Protein AF-A0AAE1UAR5-F1 (afdb_monomer_lite)

Foldseek 3Di:
DWDADPPDQWTWDWDDDPDPDDDDTDIDTHHPQWAQKKWWKWQQPDPLIKTWFQLPDDPVDDDFIFIARDDPADDLGGIWTQTPQGFIDNRPDTDDDVPPDAGFDDDPQWTATPPVRWTFFCPPPDHPGGIDTGHDDPDSRRHIDTHHMDGD

Structure (mmCIF, N/CA/C/O backbone):
data_AF-A0AAE1UAR5-F1
#
_entry.id   AF-A0AAE1UAR5-F1
#
loop_
_atom_site.group_PDB
_atom_site.id
_atom_site.type_symbol
_atom_site.label_atom_id
_atom_site.label_alt_id
_atom_site.label_comp_id
_atom_site.label_asym_id
_atom_site.label_entity_id
_atom_site.label_seq_id
_atom_site.pdbx_PDB_ins_code
_atom_site.Cartn_x
_atom_site.Cartn_y
_atom_site.Cartn_z
_atom_site.occupancy
_atom_site.B_iso_or_equiv
_atom_site.auth_seq_id
_atom_site.auth_comp_id
_atom_site.auth_asym_id
_atom_site.auth_atom_id
_atom_site.pdbx_PDB_model_num
ATOM 1 N N . MET A 1 1 ? -13.149 -9.518 16.750 1.00 41.84 1 MET A N 1
ATOM 2 C CA . MET A 1 1 ? -14.395 -9.115 17.444 1.00 41.84 1 MET A CA 1
ATOM 3 C C . MET A 1 1 ? -14.114 -7.756 18.062 1.00 41.84 1 MET A C 1
ATOM 5 O O . MET A 1 1 ? -13.125 -7.666 18.766 1.00 41.84 1 MET A O 1
ATOM 9 N N . GLN A 1 2 ? -14.872 -6.708 17.726 1.00 64.31 2 GLN A N 1
ATOM 10 C CA . GLN A 1 2 ? -14.632 -5.344 18.230 1.00 64.31 2 GLN A CA 1
ATOM 11 C C . GLN A 1 2 ? -15.706 -4.970 19.257 1.00 64.31 2 GLN A C 1
ATOM 13 O O . GLN A 1 2 ? -16.880 -5.293 19.061 1.00 64.31 2 GLN A O 1
ATOM 18 N N . VAL A 1 3 ? -15.311 -4.294 20.338 1.00 74.38 3 VAL A N 1
ATOM 19 C CA . VAL A 1 3 ? -16.229 -3.791 21.370 1.00 74.38 3 VAL A CA 1
ATOM 20 C C . VAL A 1 3 ? -16.613 -2.360 21.003 1.00 74.38 3 VAL A C 1
ATOM 22 O O . VAL A 1 3 ? -15.816 -1.439 21.154 1.00 74.38 3 VAL A O 1
ATOM 25 N N . ARG A 1 4 ? -17.823 -2.174 20.467 1.00 79.12 4 ARG A N 1
ATOM 26 C CA . ARG A 1 4 ? -18.318 -0.865 20.014 1.00 79.12 4 ARG A CA 1
ATOM 27 C C . ARG A 1 4 ? -18.945 -0.092 21.169 1.00 79.12 4 ARG A C 1
ATOM 29 O O . ARG A 1 4 ? -19.719 -0.652 21.945 1.00 79.12 4 ARG A O 1
ATOM 36 N N . SER A 1 5 ? -18.647 1.200 21.252 1.00 79.62 5 SER A N 1
ATOM 37 C CA . SER A 1 5 ? -19.363 2.117 22.135 1.00 79.62 5 SER A CA 1
ATOM 38 C C . SER A 1 5 ? -20.836 2.192 21.727 1.00 79.62 5 SER A C 1
ATOM 40 O O . SER A 1 5 ? -21.171 2.273 20.549 1.00 79.62 5 SER A O 1
ATOM 42 N N . VAL A 1 6 ? -21.741 2.178 22.705 1.00 79.00 6 VAL A N 1
ATOM 43 C CA . VAL A 1 6 ? -23.193 2.219 22.450 1.00 79.00 6 VAL A CA 1
ATOM 44 C C . VAL A 1 6 ? -23.651 3.613 21.994 1.00 79.00 6 VAL A C 1
ATOM 46 O O . VAL A 1 6 ? -24.699 3.751 21.372 1.00 79.00 6 VAL A O 1
ATOM 49 N N . TRP A 1 7 ? -22.853 4.648 22.272 1.00 77.88 7 TRP A N 1
ATOM 50 C CA . TRP A 1 7 ? -23.252 6.053 22.134 1.00 77.88 7 TRP A CA 1
ATOM 51 C C . TRP A 1 7 ? -22.534 6.799 21.002 1.00 77.88 7 TRP A C 1
ATOM 53 O O . TRP A 1 7 ? -22.935 7.903 20.645 1.00 77.88 7 TRP A O 1
ATOM 63 N N . GLN A 1 8 ? -21.466 6.222 20.451 1.00 76.06 8 GLN A N 1
ATOM 64 C CA . GLN A 1 8 ? -20.605 6.825 19.430 1.00 76.06 8 GLN A CA 1
ATOM 65 C C . GLN A 1 8 ? -20.161 5.732 18.445 1.00 76.06 8 GLN A C 1
ATOM 67 O O . GLN A 1 8 ? -20.020 4.577 18.843 1.00 76.06 8 GLN A O 1
ATOM 72 N N . ASP A 1 9 ? -19.916 6.071 17.174 1.00 75.50 9 ASP A N 1
ATOM 73 C CA . ASP A 1 9 ? -19.403 5.123 16.165 1.00 75.50 9 ASP A CA 1
ATOM 74 C C . ASP A 1 9 ? -17.893 4.861 16.326 1.00 75.50 9 ASP A C 1
ATOM 76 O O . ASP A 1 9 ? -17.087 5.050 15.415 1.00 75.50 9 ASP A O 1
ATOM 80 N N . VAL A 1 10 ? -17.510 4.474 17.541 1.00 76.69 10 VAL A N 1
ATOM 81 C CA . VAL A 1 10 ? -16.131 4.214 17.955 1.00 76.69 10 VAL A CA 1
ATOM 82 C C . VAL A 1 10 ? -16.033 2.851 18.628 1.00 76.69 10 VAL A C 1
ATOM 84 O O . VAL A 1 10 ? -16.975 2.374 19.268 1.00 76.69 10 VAL A O 1
ATOM 87 N N . CYS A 1 11 ? -14.890 2.209 18.456 1.00 77.69 11 CYS A N 1
ATOM 88 C CA . CYS A 1 11 ? -14.569 0.874 18.916 1.00 77.69 11 CYS A CA 1
ATOM 89 C C . CYS A 1 11 ? -13.413 0.962 19.915 1.00 77.69 11 CYS A C 1
ATOM 91 O O . CYS A 1 11 ? -12.497 1.757 19.733 1.00 77.69 11 CYS A O 1
ATOM 93 N N . LEU A 1 12 ? -13.478 0.175 20.987 1.00 76.00 12 LEU A N 1
ATOM 94 C CA . LEU A 1 12 ? -12.364 0.012 21.914 1.00 76.00 12 LEU A CA 1
ATOM 95 C C . LEU A 1 12 ? -11.256 -0.773 21.207 1.00 76.00 12 LEU A C 1
ATOM 97 O O . LEU A 1 12 ? -11.509 -1.893 20.756 1.00 76.00 12 LEU A O 1
ATOM 101 N N . ASP A 1 13 ? -10.074 -0.177 21.119 1.00 69.12 13 ASP A N 1
ATOM 102 C CA . ASP A 1 13 ? -8.901 -0.726 20.442 1.00 69.12 13 ASP A CA 1
ATOM 103 C C . ASP A 1 13 ? -7.619 -0.432 21.240 1.00 69.12 13 ASP A C 1
ATOM 105 O O . ASP A 1 13 ? -7.625 0.391 22.164 1.00 69.12 13 ASP A O 1
ATOM 109 N N . THR A 1 14 ? -6.527 -1.123 20.923 1.00 63.38 14 THR A N 1
ATOM 110 C CA . THR A 1 14 ? -5.212 -0.880 21.537 1.00 63.38 14 THR A CA 1
ATOM 111 C C . THR A 1 14 ? -4.444 0.204 20.787 1.00 63.38 14 THR A C 1
ATOM 113 O O . THR A 1 14 ? -4.428 0.226 19.562 1.00 63.38 14 THR A O 1
ATOM 116 N N . LEU A 1 15 ? -3.782 1.101 21.522 1.00 58.03 15 LEU A N 1
ATOM 117 C CA . LEU A 1 15 ? -2.869 2.091 20.947 1.00 58.03 15 LEU A CA 1
ATOM 118 C C . LEU A 1 15 ? -1.528 1.401 20.655 1.00 58.03 15 LEU A C 1
ATOM 120 O O . LEU A 1 15 ? -0.861 0.957 21.594 1.00 58.03 15 LEU A O 1
ATOM 124 N N . GLU A 1 16 ? -1.140 1.286 19.381 1.00 55.69 16 GLU A N 1
ATOM 125 C CA . GLU A 1 16 ? 0.177 0.750 19.019 1.00 55.69 16 GLU A CA 1
ATOM 126 C C . GLU A 1 16 ? 1.282 1.628 19.623 1.00 55.69 16 GLU A C 1
ATOM 128 O O . GLU A 1 16 ? 1.318 2.847 19.438 1.00 55.69 16 GLU A O 1
ATOM 133 N N . ARG A 1 17 ? 2.202 1.007 20.368 1.00 50.78 17 ARG A N 1
ATOM 134 C CA . ARG A 1 17 ? 3.497 1.602 20.704 1.00 50.78 17 ARG A CA 1
ATOM 135 C C . ARG A 1 17 ? 4.585 0.771 20.051 1.00 50.78 17 ARG A C 1
ATOM 137 O O . ARG A 1 17 ? 4.634 -0.439 20.242 1.00 50.78 17 ARG A O 1
ATOM 144 N N . GLU A 1 18 ? 5.484 1.455 19.354 1.00 49.41 18 GLU A N 1
ATOM 145 C CA . GLU A 1 18 ? 6.677 0.871 18.730 1.00 49.41 18 GLU A CA 1
ATOM 146 C C . GLU A 1 18 ? 7.678 0.284 19.752 1.00 49.41 18 GLU A C 1
ATOM 148 O O . GLU A 1 18 ? 8.584 -0.448 19.367 1.00 49.41 18 GLU A O 1
ATOM 153 N N . ASP A 1 19 ? 7.484 0.526 21.053 1.00 43.97 19 ASP A N 1
ATOM 154 C CA . ASP A 1 19 ? 8.367 0.070 22.130 1.00 43.97 19 ASP A CA 1
ATOM 155 C C . ASP A 1 19 ? 7.715 -1.048 22.962 1.00 43.97 19 ASP A C 1
ATOM 157 O O . ASP A 1 19 ? 7.199 -0.815 24.061 1.00 43.97 19 ASP A O 1
ATOM 161 N N . VAL A 1 20 ? 7.731 -2.286 22.461 1.00 47.34 20 VAL A N 1
ATOM 162 C CA . VAL A 1 20 ? 7.301 -3.454 23.251 1.00 47.34 20 VAL A CA 1
ATOM 163 C C . VAL A 1 20 ? 8.510 -4.101 23.917 1.00 47.34 20 VAL A C 1
ATOM 165 O O . VAL A 1 20 ? 8.950 -5.186 23.547 1.00 47.34 20 VAL A O 1
ATOM 168 N N . ASP A 1 21 ? 9.008 -3.426 24.951 1.00 46.34 21 ASP A N 1
ATOM 169 C CA . ASP A 1 21 ? 9.637 -4.102 26.082 1.00 46.34 21 ASP A CA 1
ATOM 170 C C . ASP A 1 21 ? 8.733 -3.876 27.308 1.00 46.34 21 ASP A C 1
ATOM 172 O O . ASP A 1 21 ? 8.745 -2.829 27.953 1.00 46.34 21 ASP A O 1
ATOM 176 N N . ASN A 1 22 ? 7.867 -4.858 27.576 1.00 48.00 22 ASN A N 1
ATOM 177 C CA . ASN A 1 22 ? 7.209 -5.073 28.869 1.00 48.00 22 ASN A CA 1
ATOM 178 C C . ASN A 1 22 ? 6.365 -3.910 29.458 1.00 48.00 22 ASN A C 1
ATOM 180 O O . ASN A 1 22 ? 6.426 -3.664 30.665 1.00 48.00 22 ASN A O 1
ATOM 184 N N . SER A 1 23 ? 5.556 -3.211 28.649 1.00 54.94 23 SER A N 1
ATOM 185 C CA . SER A 1 23 ? 4.595 -2.208 29.153 1.00 54.94 23 SER A CA 1
ATOM 186 C C . SER A 1 23 ? 3.132 -2.574 28.878 1.00 54.94 23 SER A C 1
ATOM 188 O O . SER A 1 23 ? 2.826 -3.309 27.939 1.00 54.94 23 SER A O 1
ATOM 190 N N . ASP A 1 24 ? 2.233 -2.093 29.744 1.00 55.84 24 ASP A N 1
ATOM 191 C CA . ASP A 1 24 ? 0.792 -2.347 29.668 1.00 55.84 24 ASP A CA 1
ATOM 192 C C . ASP A 1 24 ? 0.184 -1.797 28.367 1.00 55.84 24 ASP A C 1
ATOM 194 O O . ASP A 1 24 ? 0.449 -0.659 27.967 1.00 55.84 24 ASP A O 1
ATOM 198 N N . TYR A 1 25 ? -0.694 -2.581 27.735 1.00 56.81 25 TYR A N 1
ATOM 199 C CA . TYR A 1 25 ? -1.467 -2.138 26.574 1.00 56.81 25 TYR A CA 1
ATOM 200 C C . TYR A 1 25 ? -2.458 -1.045 26.986 1.00 56.81 25 TYR A C 1
ATOM 202 O O . TYR A 1 25 ? -3.332 -1.262 27.829 1.00 56.81 25 TYR A O 1
ATOM 210 N N . ILE A 1 26 ? -2.355 0.128 26.362 1.00 60.62 26 ILE A N 1
ATOM 211 C CA . ILE A 1 26 ? -3.326 1.205 26.558 1.00 60.62 26 ILE A CA 1
ATOM 212 C C . ILE A 1 26 ? -4.518 0.948 25.638 1.00 60.62 26 ILE A C 1
ATOM 214 O O . ILE A 1 26 ? -4.380 0.942 24.416 1.00 60.62 26 ILE A O 1
ATOM 218 N N . LEU A 1 27 ? -5.694 0.767 26.237 1.00 66.94 27 LEU A N 1
ATOM 219 C CA . LEU A 1 27 ? -6.966 0.705 25.524 1.00 66.94 27 LEU A CA 1
ATOM 220 C C . LEU A 1 27 ? -7.529 2.118 25.343 1.00 66.94 27 LEU A C 1
ATOM 222 O O . LEU A 1 27 ? -7.637 2.875 26.310 1.00 66.94 27 LEU A O 1
ATOM 226 N N . ALA A 1 28 ? -7.933 2.459 24.124 1.00 68.25 28 ALA A N 1
ATOM 227 C CA . ALA A 1 28 ? -8.584 3.723 23.799 1.00 68.25 28 ALA A CA 1
ATOM 228 C C . ALA A 1 28 ? -9.726 3.518 22.789 1.00 68.25 28 ALA A C 1
ATOM 230 O O . ALA A 1 28 ? -9.924 2.430 22.254 1.00 68.25 28 ALA A O 1
ATOM 231 N N . LEU A 1 29 ? -10.548 4.550 22.586 1.00 69.56 29 LEU A N 1
ATOM 232 C CA . LEU A 1 29 ? -11.658 4.510 21.633 1.00 69.56 29 LEU A CA 1
ATOM 233 C C . LEU A 1 29 ? -11.207 5.083 20.289 1.00 69.56 29 LEU A C 1
ATOM 235 O O . LEU A 1 29 ? -10.816 6.246 20.217 1.00 69.56 29 LEU A O 1
ATOM 239 N N . TYR A 1 30 ? -11.333 4.283 19.236 1.00 70.31 30 TYR A N 1
ATOM 240 C CA . TYR A 1 30 ? -10.948 4.622 17.869 1.00 70.31 30 TYR A CA 1
ATOM 241 C C . TYR A 1 30 ? -12.101 4.464 16.891 1.00 70.31 30 TYR A C 1
ATOM 243 O O . TYR A 1 30 ? -13.141 3.891 17.200 1.00 70.31 30 TYR A O 1
ATOM 251 N N . SER A 1 31 ? -11.926 4.971 15.676 1.00 68.50 31 SER A N 1
ATOM 252 C CA . SER A 1 31 ? -12.880 4.763 14.592 1.00 68.50 31 SER A CA 1
ATOM 253 C C . SER A 1 31 ? -13.106 3.267 14.340 1.00 68.50 31 SER A C 1
ATOM 255 O O . SER A 1 31 ? -12.168 2.532 14.042 1.00 68.50 31 SER A O 1
ATOM 257 N N . CYS A 1 32 ? -14.361 2.802 14.365 1.00 67.25 32 CYS A N 1
ATOM 258 C CA . CYS A 1 32 ? -14.699 1.401 14.053 1.00 67.25 32 CYS A CA 1
ATOM 259 C C . CYS A 1 32 ? -14.354 0.968 12.613 1.00 67.25 32 CYS A C 1
ATOM 261 O O . CYS A 1 32 ? -14.519 -0.210 12.252 1.00 67.25 32 CYS A O 1
ATOM 263 N N . TYR A 1 33 ? -13.932 1.923 11.781 1.00 66.25 33 TYR A N 1
ATOM 264 C CA . TYR A 1 33 ? -13.474 1.698 10.419 1.00 66.25 33 TYR A CA 1
ATOM 265 C C . TYR A 1 33 ? -12.013 1.243 10.352 1.00 66.25 33 TYR A C 1
ATOM 267 O O . TYR A 1 33 ? -11.637 0.680 9.323 1.00 66.25 33 TYR A O 1
ATOM 275 N N . HIS A 1 34 ? -11.219 1.398 11.422 1.00 66.69 34 HIS A N 1
ATOM 276 C CA . HIS A 1 34 ? -9.880 0.810 11.502 1.00 66.69 34 HIS A CA 1
ATOM 277 C C . HIS A 1 34 ? -9.939 -0.714 11.308 1.00 66.69 34 HIS A C 1
ATOM 279 O O . HIS A 1 34 ? -10.853 -1.407 11.773 1.00 66.69 34 HIS A O 1
ATOM 285 N N . SER A 1 35 ? -8.981 -1.223 10.535 1.00 64.38 35 SER A N 1
ATOM 286 C CA . SER A 1 35 ? -8.828 -2.652 10.267 1.00 64.38 35 SER A CA 1
ATOM 287 C C . SER A 1 35 ? -8.219 -3.316 11.483 1.00 64.38 35 SER A C 1
ATOM 289 O O . SER A 1 35 ? -7.069 -3.008 11.735 1.00 64.38 35 SER A O 1
ATOM 291 N N . PRO A 1 36 ? -8.861 -4.282 12.159 1.00 66.12 36 PRO A N 1
ATOM 292 C CA . PRO A 1 36 ? -8.286 -4.948 13.336 1.00 66.12 36 PRO A CA 1
ATOM 293 C C . PRO A 1 36 ? -7.086 -5.859 13.005 1.00 66.12 36 PRO A C 1
ATOM 295 O O . PRO A 1 36 ? -6.754 -6.752 13.780 1.00 66.12 36 PRO A O 1
ATOM 298 N N . ILE A 1 37 ? -6.525 -5.742 11.800 1.00 72.19 37 ILE A N 1
ATOM 299 C CA . ILE A 1 37 ? -5.514 -6.629 11.241 1.00 72.19 37 ILE A CA 1
ATOM 300 C C . ILE A 1 37 ? -4.476 -5.783 10.504 1.00 72.19 37 ILE A C 1
ATOM 302 O O . ILE A 1 37 ? -4.820 -5.054 9.561 1.00 72.19 37 ILE A O 1
ATOM 306 N N . ARG A 1 38 ? -3.215 -5.958 10.902 1.00 84.06 38 ARG A N 1
ATOM 307 C CA . ARG A 1 38 ? -2.022 -5.585 10.142 1.00 84.06 38 ARG A CA 1
ATOM 308 C C . 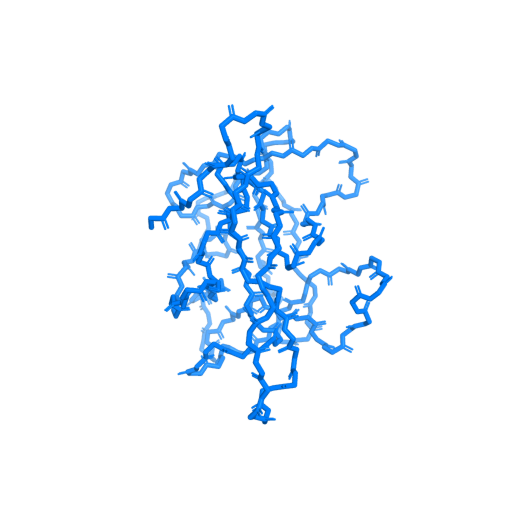ARG A 1 38 ? -1.641 -6.707 9.187 1.00 84.06 38 ARG A C 1
ATOM 310 O O . ARG A 1 38 ? -1.850 -7.887 9.468 1.00 84.06 38 ARG A O 1
ATOM 317 N N . ASN A 1 39 ? -1.087 -6.334 8.050 1.00 85.75 39 ASN A N 1
ATOM 318 C CA . ASN A 1 39 ? -0.618 -7.249 7.024 1.00 85.75 39 ASN A CA 1
ATOM 319 C C . ASN A 1 39 ? 0.570 -6.642 6.279 1.00 85.75 39 ASN A C 1
ATOM 321 O O . ASN A 1 39 ? 0.799 -5.439 6.318 1.00 85.75 39 ASN A O 1
ATOM 325 N N . GLN A 1 40 ? 1.313 -7.483 5.583 1.00 91.06 40 GLN A N 1
ATOM 326 C CA . GLN A 1 40 ? 2.335 -7.084 4.632 1.00 91.06 40 GLN A CA 1
ATOM 327 C C . GLN A 1 40 ? 1.729 -7.111 3.224 1.00 91.06 40 GLN A C 1
ATOM 329 O O . GLN A 1 40 ? 1.080 -8.088 2.846 1.00 91.06 40 GLN A O 1
ATOM 334 N N . LEU A 1 41 ? 1.948 -6.065 2.424 1.00 92.25 41 LEU A N 1
ATOM 335 C CA . LEU A 1 41 ? 1.469 -6.023 1.041 1.00 92.25 41 LEU A CA 1
ATOM 336 C C . LEU A 1 41 ? 2.588 -6.400 0.067 1.00 92.25 41 LEU A C 1
ATOM 338 O O . LEU A 1 41 ? 3.556 -5.658 -0.088 1.00 92.25 41 LEU A O 1
ATOM 342 N N . ARG A 1 42 ? 2.439 -7.545 -0.603 1.00 94.31 42 ARG A N 1
ATOM 343 C CA . ARG A 1 42 ? 3.472 -8.190 -1.422 1.00 94.31 42 ARG A CA 1
ATOM 344 C C . ARG A 1 42 ? 3.148 -8.167 -2.912 1.00 94.31 42 ARG A C 1
ATOM 346 O O . ARG A 1 42 ? 2.042 -8.514 -3.314 1.00 94.31 42 ARG A O 1
ATOM 353 N N . ASN A 1 43 ? 4.158 -7.898 -3.732 1.00 94.69 43 ASN A N 1
ATOM 354 C CA . ASN A 1 43 ? 4.202 -8.156 -5.168 1.00 94.69 43 ASN A CA 1
ATOM 355 C C . ASN A 1 43 ? 5.256 -9.238 -5.476 1.00 94.69 43 ASN A C 1
ATOM 357 O O . ASN A 1 43 ? 6.419 -9.134 -5.080 1.00 94.69 43 ASN A O 1
ATOM 361 N N . ASN A 1 44 ? 4.856 -10.287 -6.197 1.00 94.69 44 ASN A N 1
ATOM 362 C CA . ASN A 1 44 ? 5.666 -11.492 -6.424 1.00 94.69 44 ASN A CA 1
ATOM 363 C C . ASN A 1 44 ? 6.356 -11.550 -7.802 1.00 94.69 44 ASN A C 1
ATOM 365 O O . ASN A 1 44 ? 6.847 -12.607 -8.187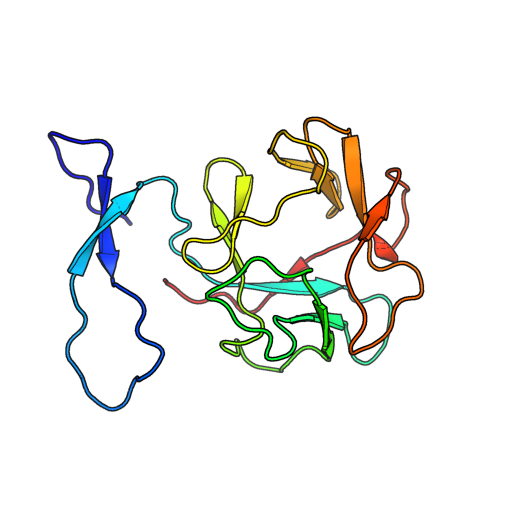 1.00 94.69 44 ASN A O 1
ATOM 369 N N . VAL A 1 45 ? 6.404 -10.440 -8.549 1.00 94.25 45 VAL A N 1
ATOM 370 C CA . VAL A 1 45 ? 6.949 -10.419 -9.923 1.00 94.25 45 VAL A CA 1
ATOM 371 C C . VAL A 1 45 ? 8.441 -10.749 -9.981 1.00 94.25 45 VAL A C 1
ATOM 373 O O . VAL A 1 45 ? 8.902 -11.339 -10.953 1.00 94.25 45 VAL A O 1
ATOM 376 N N . SER A 1 46 ? 9.206 -10.366 -8.958 1.00 93.25 46 SER A N 1
ATOM 377 C CA . SER A 1 46 ? 10.649 -10.619 -8.881 1.00 93.25 46 SER A CA 1
ATOM 378 C C . SER A 1 46 ? 10.999 -11.496 -7.693 1.00 93.25 46 SER A C 1
ATOM 380 O O . SER A 1 46 ? 10.230 -11.585 -6.739 1.00 93.25 46 SER A O 1
ATOM 382 N N . GLN A 1 47 ? 12.203 -12.067 -7.723 1.00 93.38 47 GLN A N 1
ATOM 383 C CA . GLN A 1 47 ? 12.861 -12.608 -6.539 1.00 93.38 47 GLN A CA 1
ATOM 384 C C . GLN A 1 47 ? 14.089 -11.747 -6.188 1.00 93.38 47 GLN A C 1
ATOM 386 O O . GLN A 1 47 ? 14.907 -11.505 -7.076 1.00 93.38 47 GLN A O 1
ATOM 391 N N . PRO A 1 48 ? 14.234 -11.286 -4.931 1.00 93.88 48 PRO A N 1
ATOM 392 C CA . PRO A 1 48 ? 13.263 -11.411 -3.837 1.00 93.88 48 PRO A CA 1
ATOM 393 C C . PRO A 1 48 ? 11.927 -10.711 -4.154 1.00 93.88 48 PRO A C 1
ATOM 395 O O . PRO A 1 48 ? 11.866 -9.811 -4.999 1.00 93.88 48 PRO A O 1
ATOM 398 N N . HIS A 1 49 ? 10.849 -11.180 -3.513 1.00 95.81 49 HIS A N 1
ATOM 399 C CA . HIS A 1 49 ? 9.540 -10.534 -3.617 1.00 95.81 49 HIS A CA 1
ATOM 400 C C . HIS A 1 49 ? 9.628 -9.114 -3.049 1.00 95.81 49 HIS A C 1
ATOM 402 O O . HIS A 1 49 ? 10.368 -8.867 -2.092 1.00 95.81 49 HIS A O 1
ATOM 408 N N . MET A 1 50 ? 8.851 -8.202 -3.625 1.00 96.56 50 MET A N 1
ATOM 409 C CA . MET A 1 50 ? 8.813 -6.805 -3.205 1.00 96.56 50 MET A CA 1
ATOM 410 C C . MET A 1 50 ? 7.610 -6.565 -2.309 1.00 96.56 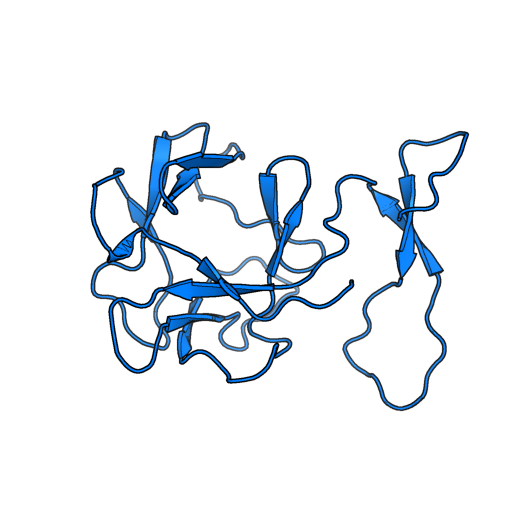50 MET A C 1
ATOM 412 O O . MET A 1 50 ? 6.513 -7.029 -2.609 1.00 96.56 50 MET A O 1
ATOM 416 N N . CYS A 1 51 ? 7.808 -5.818 -1.236 1.00 96.25 51 CYS A N 1
ATOM 417 C CA . CYS A 1 51 ? 6.774 -5.437 -0.298 1.00 96.25 51 CYS A CA 1
ATOM 418 C C . CYS A 1 51 ? 6.762 -3.930 -0.099 1.00 96.25 51 CYS A C 1
ATOM 420 O O . CYS A 1 51 ? 7.758 -3.246 -0.338 1.00 96.25 51 CYS A O 1
ATOM 422 N N . PHE A 1 52 ? 5.614 -3.427 0.332 1.00 94.69 52 PHE A N 1
ATOM 423 C CA . PHE A 1 52 ? 5.499 -2.044 0.761 1.00 94.69 52 PHE A CA 1
ATOM 424 C C . PHE A 1 52 ? 6.358 -1.824 1.998 1.00 94.69 52 PHE A C 1
ATOM 426 O O . PHE A 1 52 ? 6.325 -2.638 2.917 1.00 94.69 52 PHE A O 1
ATOM 433 N N . ASP A 1 53 ? 7.123 -0.740 2.000 1.00 94.88 53 ASP A N 1
ATOM 434 C CA . ASP A 1 53 ? 8.029 -0.391 3.086 1.00 94.88 53 ASP A CA 1
ATOM 435 C C . ASP A 1 53 ? 8.069 1.131 3.258 1.00 94.88 53 ASP A C 1
ATOM 437 O O . ASP A 1 53 ? 7.961 1.899 2.295 1.00 94.88 53 ASP A O 1
ATOM 441 N N . ASN A 1 54 ? 8.204 1.583 4.498 1.00 92.50 54 ASN A N 1
ATOM 442 C CA . ASN A 1 54 ? 8.334 3.002 4.809 1.00 92.50 54 ASN A CA 1
ATOM 443 C C . ASN A 1 54 ? 9.704 3.584 4.419 1.00 92.50 54 ASN A C 1
ATOM 445 O O . ASN A 1 54 ? 9.873 4.799 4.454 1.00 92.50 54 ASN A O 1
ATOM 449 N N . LEU A 1 55 ? 10.675 2.743 4.055 1.00 94.88 55 LEU A N 1
ATOM 450 C CA . LEU A 1 55 ? 12.063 3.068 3.728 1.00 94.88 55 LEU A CA 1
ATOM 451 C C . LEU A 1 55 ? 12.727 3.959 4.782 1.00 94.88 55 LEU A C 1
ATOM 453 O O . LEU A 1 55 ? 13.529 4.831 4.448 1.00 94.88 55 LEU A O 1
ATOM 457 N N . GLN A 1 56 ? 12.360 3.754 6.053 1.00 92.06 56 GLN A N 1
ATOM 458 C CA . GLN A 1 56 ? 12.810 4.551 7.200 1.00 92.06 56 GLN A CA 1
ATOM 459 C C . GLN A 1 56 ? 12.508 6.053 7.056 1.00 92.06 56 GLN A C 1
ATOM 461 O O . GLN A 1 56 ? 13.212 6.908 7.597 1.00 92.06 56 GLN A O 1
ATOM 466 N N . ARG A 1 57 ? 11.467 6.398 6.293 1.00 91.69 57 ARG A N 1
ATOM 467 C CA . ARG A 1 57 ? 11.013 7.780 6.134 1.00 91.69 57 ARG A CA 1
ATOM 468 C C . ARG A 1 57 ? 10.290 8.237 7.393 1.00 91.69 57 ARG A C 1
ATOM 470 O O . ARG A 1 57 ? 9.734 7.445 8.146 1.00 91.69 57 ARG A O 1
ATOM 477 N N . ASN A 1 58 ? 10.306 9.546 7.613 1.00 87.31 58 ASN A N 1
ATOM 478 C CA . ASN A 1 58 ? 9.691 10.145 8.787 1.00 87.31 58 ASN A CA 1
ATOM 479 C C . ASN A 1 58 ? 8.162 10.035 8.725 1.00 87.31 58 ASN A C 1
ATOM 481 O O . ASN A 1 58 ? 7.512 10.763 7.978 1.00 87.31 58 ASN A O 1
ATOM 485 N N . GLU A 1 59 ? 7.600 9.190 9.582 1.00 82.88 59 GLU A N 1
ATOM 486 C CA . GLU A 1 59 ? 6.160 8.941 9.667 1.00 82.88 59 GLU A CA 1
ATOM 487 C C . GLU A 1 59 ? 5.355 10.107 10.250 1.00 82.88 59 GLU A C 1
ATOM 489 O O . GLU A 1 59 ? 4.131 10.101 10.227 1.00 82.88 59 GLU A O 1
ATOM 494 N N . LYS A 1 60 ? 6.020 11.153 10.749 1.00 83.19 60 LYS A N 1
ATOM 495 C CA . LYS A 1 60 ? 5.349 12.371 11.228 1.00 83.19 60 LYS A CA 1
ATOM 496 C C . LYS A 1 60 ? 4.995 13.339 10.099 1.00 83.19 60 LYS A C 1
ATOM 498 O O . LYS A 1 60 ? 4.375 14.369 10.351 1.00 83.19 60 LYS A O 1
ATOM 503 N N . THR A 1 61 ? 5.432 13.057 8.875 1.00 83.69 61 THR A N 1
ATOM 504 C CA . THR A 1 61 ? 5.232 13.907 7.696 1.00 83.69 61 THR A CA 1
ATOM 505 C C . THR A 1 61 ? 4.778 13.059 6.516 1.00 83.69 61 THR A C 1
ATOM 507 O O . THR A 1 61 ? 5.238 11.930 6.422 1.00 83.69 61 THR A O 1
ATOM 510 N N . PRO A 1 62 ? 3.954 13.565 5.583 1.00 85.75 62 PRO A N 1
ATOM 511 C CA . PRO A 1 62 ? 3.604 12.816 4.377 1.00 85.75 62 PRO A CA 1
ATOM 512 C C . PRO A 1 62 ? 4.847 12.391 3.579 1.00 85.75 62 PRO A C 1
ATOM 514 O O . PRO A 1 62 ? 5.754 13.196 3.360 1.00 85.75 62 PRO A O 1
ATOM 517 N N . TYR A 1 63 ? 4.877 11.139 3.125 1.00 89.06 63 TYR A N 1
ATOM 518 C CA . TYR A 1 63 ? 5.946 10.581 2.296 1.00 89.06 63 TYR A CA 1
ATOM 519 C C . TYR A 1 63 ? 5.363 9.640 1.238 1.00 89.06 63 TYR A C 1
ATOM 521 O O . TYR A 1 63 ? 4.279 9.082 1.409 1.00 89.06 63 TYR A O 1
ATOM 529 N N . ASN A 1 64 ? 6.091 9.448 0.138 1.00 90.94 64 ASN A N 1
ATOM 530 C CA . ASN A 1 64 ? 5.713 8.454 -0.863 1.00 90.94 64 ASN A CA 1
ATOM 531 C C . ASN A 1 64 ? 5.896 7.048 -0.291 1.00 90.94 64 ASN A C 1
ATOM 533 O O . ASN A 1 64 ? 6.866 6.787 0.412 1.00 90.94 64 ASN A O 1
ATOM 537 N N . MET A 1 65 ? 5.012 6.114 -0.606 1.00 90.81 65 MET A N 1
ATOM 538 C CA . MET A 1 65 ? 5.182 4.739 -0.144 1.00 90.81 65 MET A CA 1
ATOM 539 C C . MET A 1 65 ? 6.289 4.037 -0.937 1.00 90.81 65 MET A C 1
ATOM 541 O O . MET A 1 65 ? 6.330 4.129 -2.165 1.00 90.81 65 MET A O 1
ATOM 545 N N . GLY A 1 66 ? 7.202 3.371 -0.235 1.00 95.00 66 GLY A N 1
ATOM 546 C CA . GLY A 1 66 ? 8.366 2.732 -0.830 1.00 95.00 66 GLY A CA 1
ATOM 547 C C . GLY A 1 66 ? 8.189 1.239 -1.073 1.00 95.00 66 GLY A C 1
ATOM 548 O O . GLY A 1 66 ? 7.239 0.608 -0.604 1.00 95.00 66 GLY A O 1
ATOM 549 N N . LEU A 1 67 ? 9.145 0.674 -1.801 1.00 96.62 67 LEU A N 1
ATOM 550 C CA . LEU A 1 67 ? 9.272 -0.748 -2.071 1.00 96.62 67 LEU A CA 1
ATOM 551 C C . LEU A 1 67 ? 10.576 -1.271 -1.473 1.00 96.62 67 LEU A C 1
ATOM 553 O O . LEU A 1 67 ? 11.651 -0.741 -1.746 1.00 96.62 67 LEU A O 1
ATOM 557 N N . TYR A 1 68 ? 10.501 -2.356 -0.712 1.00 97.19 68 TYR A N 1
ATOM 558 C CA . TYR A 1 68 ? 11.677 -3.063 -0.211 1.00 97.19 68 TYR A CA 1
ATOM 559 C C . TYR A 1 68 ? 11.506 -4.572 -0.351 1.00 97.19 68 TYR A C 1
ATOM 561 O O . TYR A 1 68 ? 10.415 -5.071 -0.625 1.00 97.19 68 TYR A O 1
ATOM 569 N N . ASN A 1 69 ? 12.589 -5.320 -0.180 1.00 97.19 69 ASN A N 1
ATOM 570 C CA . ASN A 1 69 ? 12.514 -6.775 -0.158 1.00 97.19 69 ASN A CA 1
ATOM 571 C C . ASN A 1 69 ? 11.614 -7.219 1.001 1.00 97.19 69 ASN A C 1
ATOM 573 O O . ASN A 1 69 ? 11.783 -6.757 2.130 1.00 97.19 69 ASN A O 1
ATOM 577 N N . CYS A 1 70 ? 10.677 -8.125 0.737 1.00 96.38 70 CYS A N 1
ATOM 578 C CA . CYS A 1 70 ? 9.793 -8.638 1.777 1.00 96.38 70 CYS A CA 1
ATOM 579 C C . CYS A 1 70 ? 10.589 -9.293 2.910 1.00 96.38 70 CYS A C 1
ATOM 581 O O . CYS A 1 70 ? 11.416 -10.177 2.671 1.00 96.38 70 CYS A O 1
ATOM 583 N N . HIS A 1 71 ? 10.301 -8.899 4.148 1.00 93.50 71 HIS A N 1
ATOM 584 C CA . HIS A 1 71 ? 10.744 -9.638 5.322 1.00 93.50 71 HIS A CA 1
ATOM 585 C C . HIS A 1 71 ? 9.934 -10.932 5.486 1.00 93.50 71 HIS A C 1
ATOM 587 O O . HIS A 1 71 ? 8.765 -11.000 5.108 1.00 93.50 71 HIS A O 1
ATOM 593 N N . ASN A 1 72 ? 10.551 -11.946 6.102 1.00 91.31 72 ASN A N 1
ATOM 594 C CA . ASN A 1 72 ? 9.902 -13.218 6.465 1.00 91.31 72 ASN A CA 1
ATOM 595 C C . ASN A 1 72 ? 9.054 -13.113 7.752 1.00 91.31 72 ASN A C 1
ATOM 597 O O . ASN A 1 72 ? 8.680 -14.123 8.341 1.00 91.31 72 ASN A O 1
ATOM 601 N N . PHE A 1 73 ? 8.845 -11.894 8.240 1.00 86.62 73 PHE A N 1
ATOM 602 C CA . PHE A 1 73 ? 8.038 -11.553 9.401 1.00 86.62 73 PHE A CA 1
ATOM 603 C C . PHE A 1 73 ? 7.408 -10.179 9.161 1.00 86.62 73 PHE A C 1
ATOM 605 O O . PHE A 1 73 ? 7.878 -9.409 8.318 1.00 86.62 73 PHE A O 1
ATOM 612 N N . LEU A 1 74 ? 6.362 -9.857 9.917 1.00 83.81 74 LEU A N 1
ATOM 613 C CA . LEU A 1 74 ? 5.708 -8.557 9.832 1.00 83.81 74 LEU A CA 1
ATOM 614 C C . LEU A 1 74 ? 6.538 -7.491 10.568 1.00 83.81 74 LEU A C 1
ATOM 616 O O . LEU A 1 74 ? 6.370 -7.280 11.765 1.00 83.81 74 LEU A O 1
ATOM 620 N N . SER A 1 75 ? 7.471 -6.861 9.853 1.00 88.50 75 SER A N 1
ATOM 621 C CA . SER A 1 75 ? 8.269 -5.730 10.351 1.00 88.50 75 SER A CA 1
ATOM 622 C C . SER A 1 75 ? 7.416 -4.469 10.502 1.00 88.50 75 SER A C 1
ATOM 624 O O . SER A 1 75 ? 6.529 -4.235 9.676 1.00 88.50 75 SER A O 1
ATOM 626 N N . SER A 1 76 ? 7.745 -3.612 11.478 1.00 87.44 76 SER A N 1
ATOM 627 C CA . SER A 1 76 ? 7.120 -2.290 11.632 1.00 87.44 76 SER A CA 1
ATOM 628 C C . SER A 1 76 ? 7.247 -1.439 10.352 1.00 87.44 76 SER A C 1
ATOM 630 O O . SER A 1 76 ? 6.334 -0.718 9.962 1.00 87.44 76 SER A O 1
ATOM 632 N N . SER A 1 77 ? 8.342 -1.584 9.604 1.00 91.06 77 SER A N 1
ATOM 633 C CA . SER A 1 77 ? 8.519 -0.856 8.341 1.00 91.06 77 SER A CA 1
ATOM 634 C C . SER A 1 77 ? 7.578 -1.318 7.222 1.00 91.06 77 SER A C 1
ATOM 636 O O . SER A 1 77 ? 7.315 -0.536 6.309 1.00 91.06 77 SER A O 1
ATOM 638 N N . GLN A 1 78 ? 7.063 -2.556 7.278 1.00 92.56 78 GLN A N 1
ATOM 639 C CA . GLN A 1 78 ? 6.339 -3.210 6.173 1.00 92.56 78 GLN A CA 1
ATOM 640 C C . GLN A 1 78 ? 4.873 -3.526 6.454 1.00 92.56 78 GLN A C 1
ATOM 642 O O . GLN A 1 78 ? 4.194 -4.075 5.579 1.00 92.56 78 GLN A O 1
ATOM 647 N N . TYR A 1 79 ? 4.364 -3.218 7.647 1.00 88.88 79 TYR A N 1
ATOM 648 C CA . TYR A 1 79 ? 2.944 -3.414 7.894 1.00 88.88 79 TYR A CA 1
ATOM 649 C C . TYR A 1 79 ? 2.108 -2.304 7.272 1.00 88.88 79 TYR A C 1
ATOM 651 O O . TYR A 1 79 ? 2.470 -1.127 7.245 1.00 88.88 79 TYR A O 1
ATOM 659 N N . MET A 1 80 ? 0.938 -2.728 6.828 1.00 85.81 80 MET A N 1
ATOM 660 C CA . MET A 1 80 ? -0.160 -1.926 6.338 1.00 85.81 80 MET A CA 1
ATOM 661 C C . MET A 1 80 ? -1.443 -2.451 6.981 1.00 85.81 80 MET A C 1
ATOM 663 O O . MET A 1 80 ? -1.534 -3.612 7.389 1.00 85.81 80 MET A O 1
ATOM 667 N N . SER A 1 81 ? -2.471 -1.618 7.035 1.00 83.69 81 SER A N 1
ATOM 668 C CA . SER A 1 81 ? -3.817 -2.031 7.413 1.00 83.69 81 SER A CA 1
ATOM 669 C C . SER A 1 81 ? -4.808 -1.593 6.331 1.00 83.69 81 SER A C 1
ATOM 671 O O . SER A 1 81 ? -4.587 -0.607 5.627 1.00 83.69 81 SER A O 1
ATOM 673 N N . LEU A 1 82 ? -5.875 -2.370 6.119 1.00 79.00 82 LEU A N 1
ATOM 674 C CA . LEU A 1 82 ? -6.901 -2.060 5.118 1.00 79.00 82 LEU A CA 1
ATOM 675 C C . LEU A 1 82 ? -8.234 -1.834 5.816 1.00 79.00 82 LEU A C 1
ATOM 677 O O . LEU A 1 82 ? -8.909 -2.792 6.191 1.00 79.00 82 LEU A O 1
ATOM 681 N N . SER A 1 83 ? -8.608 -0.569 5.987 1.00 77.50 83 SER A N 1
ATOM 682 C CA . SER A 1 83 ? -9.836 -0.181 6.679 1.00 77.50 83 SER A CA 1
ATOM 683 C C . SER A 1 83 ? -11.078 -0.815 6.035 1.00 77.50 83 SER A C 1
ATOM 685 O O . SER A 1 83 ? -11.094 -1.151 4.845 1.00 77.50 83 SER A O 1
ATOM 687 N N . LYS A 1 84 ? -12.179 -0.918 6.790 1.00 73.81 84 LYS A N 1
ATOM 688 C CA . LYS A 1 84 ? -13.452 -1.445 6.252 1.00 73.81 84 LYS A CA 1
ATOM 689 C C . LYS A 1 84 ? -14.034 -0.578 5.132 1.00 73.81 84 LYS A C 1
ATOM 691 O O . LYS A 1 84 ? -14.830 -1.064 4.331 1.00 73.81 84 LYS A O 1
ATOM 696 N N . THR A 1 85 ? -13.654 0.698 5.075 1.00 72.69 85 THR A N 1
ATOM 697 C CA . THR A 1 85 ? -14.049 1.638 4.016 1.00 72.69 85 THR A CA 1
ATOM 698 C C . THR A 1 85 ? -13.125 1.571 2.795 1.00 72.69 85 THR A C 1
ATOM 700 O O . THR A 1 85 ? -13.425 2.174 1.761 1.00 72.69 85 THR A O 1
ATOM 703 N N . GLY A 1 86 ? -12.059 0.768 2.860 1.00 73.31 86 GLY A N 1
ATOM 704 C CA . GLY A 1 86 ? -11.121 0.538 1.766 1.00 73.31 86 GLY A CA 1
ATOM 705 C C . GLY A 1 86 ? -9.966 1.536 1.723 1.00 73.31 86 GLY A C 1
ATOM 706 O O . GLY A 1 86 ? -9.430 1.782 0.644 1.00 73.31 86 GLY A O 1
ATOM 707 N N . GLU A 1 87 ? -9.599 2.116 2.862 1.00 80.31 87 GLU A N 1
ATOM 708 C CA . GLU A 1 87 ? -8.396 2.936 3.011 1.00 80.31 87 GLU A CA 1
ATOM 709 C C . GLU A 1 87 ? -7.206 2.012 3.272 1.00 80.31 87 GLU A C 1
ATOM 711 O O . GLU A 1 87 ? -7.224 1.233 4.227 1.00 80.31 87 GLU A O 1
ATOM 716 N N . LEU A 1 88 ? -6.176 2.095 2.431 1.00 84.44 88 LEU A N 1
ATOM 717 C CA . LEU A 1 88 ? -4.879 1.493 2.726 1.00 84.44 88 LEU A CA 1
ATOM 718 C C . LEU A 1 88 ? -4.131 2.436 3.667 1.00 84.44 88 LEU A C 1
ATOM 720 O O . LEU A 1 88 ? -4.012 3.624 3.368 1.00 84.44 88 LEU A O 1
ATOM 724 N N . ARG A 1 89 ? -3.672 1.929 4.807 1.00 84.56 89 ARG A N 1
ATOM 725 C CA . ARG A 1 89 ? -3.196 2.755 5.917 1.00 84.56 89 ARG A CA 1
ATOM 726 C C . ARG A 1 89 ? -1.894 2.237 6.499 1.00 84.56 89 ARG A C 1
ATOM 728 O O . ARG A 1 89 ? -1.632 1.035 6.485 1.00 84.56 89 ARG A O 1
ATOM 735 N N . ARG A 1 90 ? -1.142 3.160 7.087 1.00 83.44 90 ARG A N 1
ATOM 736 C CA . ARG A 1 90 ? -0.149 2.888 8.127 1.00 83.44 90 ARG A CA 1
ATOM 737 C C . ARG A 1 90 ? -0.516 3.744 9.322 1.00 83.44 90 ARG A C 1
ATOM 739 O O . ARG A 1 90 ? -0.515 4.968 9.202 1.00 83.44 90 ARG A O 1
ATOM 746 N N . GLU A 1 91 ? -0.883 3.104 10.426 1.00 77.12 91 GLU A N 1
ATOM 747 C CA . GLU A 1 91 ? -1.407 3.796 11.606 1.00 77.12 91 GLU A CA 1
ATOM 748 C C . GLU A 1 91 ? -2.567 4.756 11.252 1.00 77.12 91 GLU A C 1
ATOM 750 O O . GLU A 1 91 ? -3.591 4.388 10.650 1.00 77.12 91 GLU A O 1
ATOM 755 N N . GLU A 1 92 ? -2.379 6.029 11.594 1.00 74.69 92 GLU A N 1
ATOM 756 C CA . GLU A 1 92 ? -3.311 7.121 11.362 1.00 74.69 92 GLU A CA 1
ATOM 757 C C . GLU A 1 92 ? -3.184 7.757 9.974 1.00 74.69 92 GLU A C 1
ATOM 759 O O . GLU A 1 92 ? -4.029 8.568 9.594 1.00 74.69 92 GLU A O 1
ATOM 764 N N . MET A 1 93 ? -2.182 7.370 9.180 1.00 79.38 93 MET A N 1
ATOM 765 C CA . MET A 1 93 ? -1.984 7.891 7.829 1.00 79.38 93 MET A CA 1
ATOM 766 C C . MET A 1 93 ? -2.612 6.984 6.775 1.00 79.38 93 MET A C 1
ATOM 768 O O . MET A 1 93 ? -2.448 5.763 6.784 1.00 79.38 93 MET A O 1
ATOM 772 N N . CYS A 1 94 ? -3.302 7.603 5.820 1.00 83.81 94 CYS A N 1
ATOM 773 C CA . CYS A 1 94 ? -3.849 6.928 4.650 1.00 83.81 94 CYS A CA 1
ATOM 774 C C . CYS A 1 94 ? -2.906 7.085 3.454 1.00 83.81 94 CYS A C 1
ATOM 776 O O . CYS A 1 94 ? -2.287 8.131 3.268 1.00 83.81 94 CYS A O 1
ATOM 778 N N . ALA A 1 95 ? -2.831 6.057 2.613 1.00 86.00 95 ALA A N 1
ATOM 779 C CA . ALA A 1 95 ? -2.224 6.173 1.299 1.00 86.00 95 ALA A CA 1
ATOM 780 C C . ALA A 1 95 ? -3.129 7.027 0.401 1.00 86.00 95 ALA A C 1
ATOM 782 O O . ALA A 1 95 ? -4.298 6.698 0.179 1.00 86.00 95 ALA A O 1
ATOM 783 N N . GLU A 1 96 ? -2.573 8.110 -0.132 1.00 83.38 96 GLU A N 1
ATOM 784 C CA . GLU A 1 96 ? -3.278 9.058 -0.989 1.00 83.38 96 GLU A CA 1
ATOM 785 C C . GLU A 1 96 ? -2.612 9.127 -2.363 1.00 83.38 96 GLU A C 1
ATOM 787 O O . GLU A 1 96 ? -1.391 9.031 -2.495 1.00 83.38 96 GLU A O 1
ATOM 792 N N . ILE A 1 97 ? -3.418 9.321 -3.405 1.00 76.38 97 ILE A N 1
ATOM 793 C CA . ILE A 1 97 ? -2.896 9.773 -4.692 1.00 76.3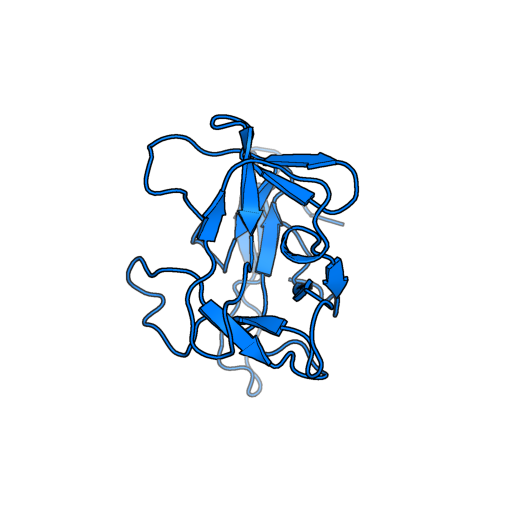8 97 ILE A CA 1
ATOM 794 C C . ILE A 1 97 ? -2.837 11.301 -4.600 1.00 76.38 97 ILE A C 1
ATOM 796 O O . ILE A 1 97 ? -3.830 11.892 -4.186 1.00 76.38 97 ILE A O 1
ATOM 800 N N . PRO A 1 98 ? -1.751 11.976 -5.021 1.00 65.19 98 PRO A N 1
ATOM 801 C CA . PRO A 1 98 ? -1.646 13.444 -4.990 1.00 65.19 98 PRO A CA 1
ATOM 802 C C . PRO A 1 98 ? -2.687 14.197 -5.852 1.00 65.19 98 PRO A C 1
ATOM 804 O O . PRO A 1 98 ? -2.625 15.413 -6.012 1.00 65.19 98 PRO A O 1
ATOM 807 N N . THR A 1 99 ? -3.680 13.494 -6.391 1.00 52.12 99 THR A N 1
ATOM 808 C CA . THR A 1 99 ? -4.938 14.052 -6.869 1.00 52.12 99 THR A CA 1
ATOM 809 C C . THR A 1 99 ? -5.969 13.881 -5.758 1.00 52.12 99 THR A C 1
ATOM 811 O O . THR A 1 99 ? -6.309 12.743 -5.444 1.00 52.12 99 THR A O 1
ATOM 814 N N . TYR A 1 100 ? -6.454 14.989 -5.186 1.00 38.34 100 TYR A N 1
ATOM 815 C CA . TYR A 1 100 ? -7.577 15.028 -4.240 1.00 38.34 100 TYR A CA 1
ATOM 816 C C . TYR A 1 100 ? -8.603 13.922 -4.540 1.00 38.34 100 TYR A C 1
ATOM 818 O O . TYR A 1 100 ? -8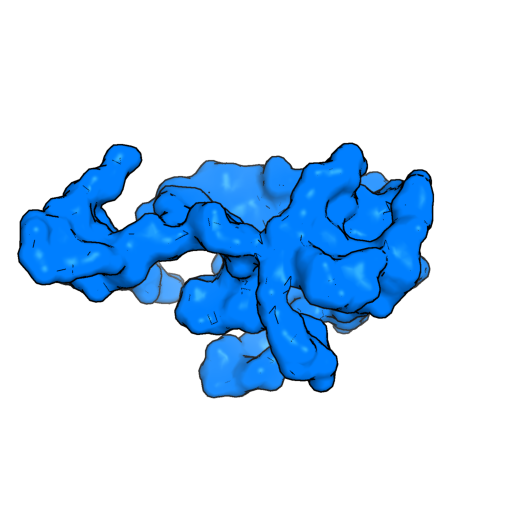.927 13.726 -5.709 1.00 38.34 100 TYR A O 1
ATOM 826 N N . PHE A 1 101 ? -9.113 13.263 -3.494 1.00 40.75 101 PHE A N 1
ATOM 827 C CA . PHE A 1 101 ? -10.104 12.168 -3.468 1.00 40.75 101 PHE A CA 1
ATOM 828 C C . PHE A 1 101 ? -9.527 10.758 -3.261 1.00 40.75 101 PHE A C 1
ATOM 830 O O . PHE A 1 101 ? -8.560 10.362 -3.897 1.00 40.75 101 PHE A O 1
ATOM 837 N N . SER A 1 102 ? -10.183 10.008 -2.369 1.00 41.16 102 SER A N 1
ATOM 838 C CA . SER A 1 102 ? -9.804 8.690 -1.851 1.00 41.16 102 SER A CA 1
ATOM 839 C C . SER A 1 102 ? -10.849 7.606 -2.179 1.00 41.16 102 SER A C 1
ATOM 841 O O . SER A 1 102 ? -12.048 7.871 -2.281 1.00 41.16 102 SER A O 1
ATOM 843 N N . GLY A 1 103 ? -10.402 6.351 -2.316 1.00 42.59 103 GLY A N 1
ATOM 844 C CA . GLY A 1 103 ? -11.247 5.144 -2.265 1.00 42.59 103 GLY A CA 1
ATOM 845 C C . GLY A 1 103 ? -10.692 3.953 -3.061 1.00 42.59 103 GLY A C 1
ATOM 846 O O . GLY A 1 103 ? -9.981 4.169 -4.035 1.00 42.59 103 GLY A O 1
ATOM 847 N N . LYS A 1 104 ? -11.044 2.697 -2.704 1.00 57.75 104 LYS A N 1
ATOM 848 C CA . LYS A 1 104 ? -10.659 1.455 -3.433 1.00 57.75 104 LYS A CA 1
ATOM 849 C C . LYS A 1 104 ? -11.806 0.522 -3.862 1.00 57.75 104 LYS A C 1
ATOM 851 O O . LYS A 1 104 ? -12.743 0.326 -3.092 1.00 57.75 104 LYS A O 1
ATOM 856 N N . SER A 1 105 ? -11.677 -0.112 -5.042 1.00 46.28 105 SER A N 1
ATOM 857 C CA . SER A 1 105 ? -12.361 -1.354 -5.475 1.00 46.28 105 SER A CA 1
ATOM 858 C C . SER A 1 105 ? -11.313 -2.451 -5.744 1.00 46.28 105 SER A C 1
ATOM 860 O O . SER A 1 105 ? -10.217 -2.140 -6.204 1.00 46.28 105 SER A O 1
ATOM 862 N N . GLU A 1 106 ? -11.599 -3.720 -5.446 1.00 51.94 106 GLU A N 1
ATOM 863 C CA . GLU A 1 106 ? -10.688 -4.843 -5.721 1.00 51.94 106 GLU A CA 1
ATOM 864 C C . GLU A 1 106 ? -11.217 -5.688 -6.880 1.00 51.94 106 GLU A C 1
ATOM 866 O O . GLU A 1 106 ? -12.354 -6.160 -6.844 1.00 51.94 106 GLU A O 1
ATOM 871 N N . LYS A 1 107 ? -10.391 -5.893 -7.909 1.00 55.75 107 LYS A N 1
ATOM 872 C CA . LYS A 1 107 ? -10.678 -6.838 -8.992 1.00 55.75 107 LYS A CA 1
ATOM 873 C C . LYS A 1 107 ? -9.407 -7.624 -9.300 1.00 55.75 107 LYS A C 1
ATOM 875 O O . LYS A 1 107 ? -8.380 -7.031 -9.601 1.00 55.75 107 LYS A O 1
ATOM 880 N N . HIS A 1 108 ? -9.475 -8.951 -9.190 1.00 66.19 108 HIS A N 1
ATOM 881 C CA . HIS A 1 108 ? -8.394 -9.880 -9.559 1.00 66.19 108 HIS A CA 1
ATOM 882 C C . HIS A 1 108 ? -7.015 -9.590 -8.914 1.00 66.19 108 HIS A C 1
ATOM 884 O O . HIS A 1 108 ? -5.987 -9.750 -9.565 1.00 66.19 108 HIS A O 1
ATOM 890 N N . GLY A 1 109 ? -6.977 -9.155 -7.648 1.00 77.69 109 GLY A N 1
ATOM 891 C CA . GLY A 1 109 ? -5.726 -8.860 -6.927 1.00 77.69 109 GLY A CA 1
ATOM 892 C C . GLY A 1 109 ? -5.135 -7.470 -7.194 1.00 77.69 109 GLY A C 1
ATOM 893 O O . GLY A 1 109 ? -4.081 -7.140 -6.658 1.00 77.69 109 GLY A O 1
ATOM 894 N N . GLN A 1 110 ? -5.803 -6.635 -7.992 1.00 82.81 110 GLN A N 1
ATOM 895 C CA . GLN A 1 110 ? -5.402 -5.246 -8.203 1.00 82.81 110 GLN A CA 1
ATOM 896 C C . GLN A 1 110 ? -5.962 -4.335 -7.111 1.00 82.81 110 GLN A C 1
ATOM 898 O O . GLN A 1 110 ? -7.128 -4.443 -6.713 1.00 82.81 110 GLN A O 1
ATOM 903 N N . LEU A 1 111 ? -5.145 -3.378 -6.672 1.00 84.94 111 LEU A N 1
ATOM 904 C CA . LEU A 1 111 ? -5.578 -2.291 -5.802 1.00 84.94 111 LEU A CA 1
ATOM 905 C C . LEU A 1 111 ? -5.948 -1.090 -6.671 1.00 84.94 111 LEU A C 1
ATOM 907 O O . LEU A 1 111 ? -5.075 -0.365 -7.144 1.00 84.94 111 LEU A O 1
ATOM 911 N N . ILE A 1 112 ? -7.247 -0.922 -6.918 1.00 83.50 112 ILE A N 1
ATOM 912 C 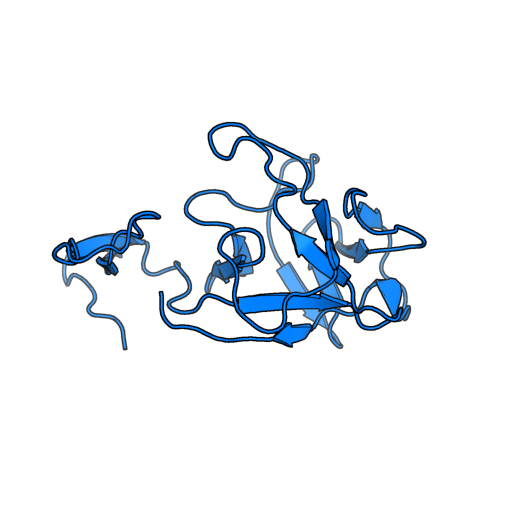CA . ILE A 1 112 ? -7.769 0.102 -7.826 1.00 83.50 112 ILE A CA 1
ATOM 913 C C . ILE A 1 112 ? -8.242 1.291 -7.017 1.00 83.50 112 ILE A C 1
ATOM 915 O O . ILE A 1 112 ? -9.117 1.143 -6.166 1.00 83.50 112 ILE A O 1
ATOM 919 N N . HIS A 1 113 ? -7.748 2.475 -7.340 1.00 82.56 113 HIS A N 1
ATOM 920 C CA . HIS A 1 113 ? -8.292 3.711 -6.817 1.00 82.56 113 HIS A CA 1
ATOM 921 C C . HIS A 1 113 ? -9.669 4.000 -7.437 1.00 82.56 113 HIS A C 1
ATOM 923 O O . HIS A 1 113 ? -9.776 4.251 -8.634 1.00 82.56 113 HIS A O 1
ATOM 929 N N . LYS A 1 114 ? -10.736 3.975 -6.629 1.00 75.50 114 LYS A N 1
ATOM 930 C CA . LYS A 1 114 ? -12.153 4.111 -7.027 1.00 75.50 114 LYS A CA 1
ATOM 931 C C . LYS A 1 114 ? -12.428 5.332 -7.893 1.00 75.50 114 LYS A C 1
ATOM 933 O O . LYS A 1 114 ? -13.247 5.242 -8.798 1.00 75.50 114 LYS A O 1
ATOM 938 N N . VAL A 1 115 ? -11.798 6.463 -7.580 1.00 78.19 115 VAL A N 1
ATOM 939 C CA . VAL A 1 115 ? -12.134 7.748 -8.209 1.00 78.19 115 VAL A CA 1
ATOM 940 C C . VAL A 1 115 ? -11.415 7.916 -9.540 1.00 78.19 115 VAL A C 1
ATOM 942 O O . VAL A 1 115 ? -12.037 8.253 -10.541 1.00 78.19 115 VAL A O 1
ATOM 945 N N . THR A 1 116 ? -10.109 7.654 -9.571 1.00 80.62 116 THR A N 1
ATOM 946 C CA . THR A 1 116 ? -9.302 7.814 -10.794 1.00 80.62 116 THR A CA 1
ATOM 947 C C . THR A 1 116 ? -9.326 6.576 -11.685 1.00 80.62 116 THR A C 1
ATOM 949 O O . THR A 1 116 ? -8.869 6.642 -12.822 1.00 80.62 116 THR A O 1
ATOM 952 N N . ASN A 1 117 ? -9.831 5.450 -11.173 1.00 84.00 117 ASN A N 1
ATOM 953 C CA . ASN A 1 117 ? -9.802 4.137 -11.811 1.00 84.00 117 ASN A CA 1
ATOM 954 C C . ASN A 1 117 ? -8.383 3.688 -12.216 1.00 84.00 117 ASN A C 1
ATOM 956 O O . ASN A 1 117 ? -8.200 2.959 -13.191 1.00 84.00 117 ASN A O 1
ATOM 960 N N . LYS A 1 118 ? -7.376 4.157 -11.470 1.00 86.69 118 LYS A N 1
ATOM 961 C CA . LYS A 1 118 ? -5.963 3.805 -11.641 1.00 86.69 118 LYS A CA 1
ATOM 962 C C . LYS A 1 118 ? -5.573 2.686 -10.691 1.00 86.69 118 LYS A C 1
ATOM 964 O O . LYS A 1 118 ? -6.115 2.585 -9.593 1.00 86.69 118 LYS A O 1
ATOM 969 N N . CYS A 1 119 ? -4.628 1.863 -11.110 1.00 89.69 119 CYS A N 1
ATOM 970 C CA . CYS A 1 119 ? -4.136 0.739 -10.339 1.00 89.69 119 CYS A CA 1
ATOM 971 C C . CYS A 1 119 ? -2.815 1.094 -9.673 1.00 89.69 119 CYS A C 1
ATOM 973 O O . CYS A 1 119 ? -1.969 1.766 -10.261 1.00 89.69 119 CYS A O 1
ATOM 975 N N . LEU A 1 120 ? -2.643 0.617 -8.445 1.00 90.00 120 LEU A N 1
ATOM 976 C CA . LEU A 1 120 ? -1.353 0.622 -7.778 1.00 90.00 120 LEU A CA 1
ATOM 977 C C . LEU A 1 120 ? -0.396 -0.299 -8.534 1.00 90.00 120 LEU A C 1
ATOM 979 O O . LEU A 1 120 ? -0.712 -1.465 -8.787 1.00 90.00 120 LEU A O 1
ATOM 983 N N . GLU A 1 121 ? 0.764 0.225 -8.896 1.00 92.25 121 GLU A N 1
ATOM 984 C CA . GLU A 1 121 ? 1.698 -0.432 -9.790 1.00 92.25 121 GLU A CA 1
ATOM 985 C C . GLU A 1 121 ? 3.130 -0.357 -9.258 1.00 92.25 121 GLU A C 1
ATOM 987 O O . GLU A 1 121 ? 3.636 0.700 -8.885 1.00 92.25 121 GLU A O 1
ATOM 992 N N . ARG A 1 122 ? 3.807 -1.507 -9.305 1.00 92.00 122 ARG A N 1
ATOM 993 C CA . ARG A 1 122 ? 5.254 -1.597 -9.142 1.00 92.00 122 ARG A CA 1
ATOM 994 C C . ARG A 1 122 ? 6.024 -1.162 -10.396 1.00 92.00 122 ARG A C 1
ATOM 996 O O . ARG A 1 122 ? 7.097 -0.599 -10.265 1.00 92.00 122 ARG A O 1
ATOM 1003 N N . ALA A 1 123 ? 5.524 -1.454 -11.595 1.00 90.19 123 ALA A N 1
ATOM 1004 C CA . ALA A 1 123 ? 6.246 -1.310 -12.863 1.00 90.19 123 ALA A CA 1
ATOM 1005 C C . ALA A 1 123 ? 7.597 -2.061 -12.832 1.00 90.19 123 ALA A C 1
ATOM 1007 O O . ALA A 1 123 ? 7.667 -3.192 -12.350 1.00 90.19 123 ALA A O 1
ATOM 1008 N N . ASP A 1 124 ? 8.660 -1.444 -13.341 1.00 91.62 124 ASP A N 1
ATOM 1009 C CA . ASP A 1 124 ? 10.042 -1.932 -13.346 1.00 91.62 124 ASP A CA 1
ATOM 1010 C C . ASP A 1 124 ? 10.845 -1.512 -12.098 1.00 91.62 124 ASP A C 1
ATOM 1012 O O . ASP A 1 124 ? 12.062 -1.707 -12.044 1.00 91.62 124 ASP A O 1
ATOM 1016 N N . LYS A 1 125 ? 10.168 -0.965 -11.079 1.00 93.94 125 LYS A N 1
ATOM 1017 C CA . LYS A 1 125 ? 10.793 -0.471 -9.849 1.00 93.94 125 LYS A CA 1
ATOM 1018 C C . LYS A 1 125 ? 11.442 -1.581 -9.024 1.00 93.94 125 LYS A C 1
ATOM 1020 O O . LYS A 1 125 ? 10.975 -2.733 -8.969 1.00 93.94 125 LYS A O 1
ATOM 1025 N N . GLN A 1 126 ? 12.530 -1.204 -8.367 1.00 94.00 126 GLN A N 1
ATOM 1026 C CA . GLN A 1 126 ? 13.378 -2.052 -7.543 1.00 94.00 126 GLN A CA 1
ATOM 1027 C C . GLN A 1 126 ? 13.225 -1.713 -6.056 1.00 94.00 126 GLN A C 1
ATOM 1029 O O . GLN A 1 126 ? 12.380 -0.922 -5.645 1.00 94.00 126 GLN A O 1
ATOM 1034 N N . SER A 1 127 ? 14.031 -2.370 -5.226 1.00 95.75 127 SER A N 1
ATOM 1035 C CA . SER A 1 127 ? 14.149 -2.007 -3.819 1.00 95.75 127 SER A CA 1
ATOM 1036 C C . SER A 1 127 ? 14.661 -0.578 -3.673 1.00 95.75 127 SER A C 1
ATOM 1038 O O . SER A 1 127 ? 15.533 -0.160 -4.431 1.00 95.75 127 SER A O 1
ATOM 1040 N N . MET A 1 128 ? 14.139 0.133 -2.674 1.00 96.06 128 MET A N 1
ATOM 1041 C CA . MET A 1 128 ? 14.359 1.555 -2.384 1.00 96.06 128 MET A CA 1
ATOM 1042 C C . MET A 1 128 ? 13.625 2.544 -3.305 1.00 96.06 128 MET A C 1
ATOM 1044 O O . MET A 1 128 ? 13.699 3.747 -3.055 1.00 96.06 128 MET A O 1
ATOM 1048 N N . ASP A 1 129 ? 12.895 2.072 -4.318 1.00 96.81 129 ASP A N 1
ATOM 1049 C CA . ASP A 1 129 ? 12.058 2.931 -5.162 1.00 96.81 129 ASP A CA 1
ATOM 1050 C C . ASP A 1 129 ? 10.683 3.214 -4.536 1.00 96.81 129 ASP A C 1
ATOM 1052 O O . ASP A 1 129 ? 10.214 2.502 -3.647 1.00 96.81 129 ASP A O 1
ATOM 1056 N N . ASP A 1 130 ? 10.004 4.234 -5.064 1.00 95.00 130 ASP A N 1
ATOM 1057 C CA . ASP A 1 130 ? 8.610 4.551 -4.746 1.00 95.00 130 ASP A CA 1
ATOM 1058 C C . ASP A 1 130 ? 7.633 3.728 -5.594 1.00 95.00 130 ASP A C 1
ATOM 1060 O O . ASP A 1 130 ? 7.837 3.540 -6.800 1.00 95.00 130 ASP A O 1
ATOM 1064 N N . VAL A 1 131 ? 6.526 3.302 -4.980 1.00 92.38 131 VAL A N 1
ATOM 1065 C CA . VAL A 1 131 ? 5.387 2.738 -5.713 1.00 92.38 131 VAL A CA 1
ATOM 1066 C C . VAL A 1 131 ? 4.633 3.840 -6.455 1.00 92.38 131 VAL A C 1
ATOM 1068 O O . VAL A 1 131 ? 4.569 4.988 -6.013 1.00 92.38 131 VAL A O 1
ATOM 1071 N N . VAL A 1 132 ? 4.031 3.491 -7.589 1.00 91.81 132 VAL A N 1
ATOM 1072 C CA . VAL A 1 132 ? 3.309 4.439 -8.439 1.00 91.81 132 VAL A CA 1
ATOM 1073 C C . VAL A 1 132 ? 1.872 3.991 -8.676 1.00 91.81 132 VAL A C 1
ATOM 1075 O O . VAL A 1 132 ? 1.464 2.887 -8.322 1.00 91.81 132 VAL A O 1
ATOM 1078 N N . VAL A 1 133 ? 1.089 4.869 -9.292 1.00 90.81 133 VAL A N 1
ATOM 1079 C CA . VAL A 1 133 ? -0.248 4.559 -9.801 1.00 90.81 133 VAL A CA 1
ATOM 1080 C C . VAL A 1 133 ? -0.287 4.807 -11.300 1.00 90.81 133 VAL A C 1
ATOM 1082 O O . VAL A 1 133 ? 0.276 5.782 -11.798 1.00 90.81 133 VAL A O 1
ATOM 1085 N N . SER A 1 134 ? -0.966 3.936 -12.028 1.00 91.31 134 SER A N 1
ATOM 1086 C CA . SER A 1 134 ? -1.008 3.953 -13.490 1.00 91.31 134 SER A CA 1
ATOM 1087 C C . SER A 1 134 ? -2.358 3.452 -13.998 1.00 91.31 134 SER A C 1
ATOM 1089 O O . SER A 1 134 ? -3.259 3.138 -13.217 1.00 91.31 134 SER A O 1
ATOM 1091 N N . ASP A 1 135 ? -2.540 3.405 -15.315 1.00 92.31 135 ASP A N 1
ATOM 1092 C CA . ASP A 1 135 ? -3.747 2.808 -15.874 1.00 92.31 135 ASP A CA 1
ATOM 1093 C C . ASP A 1 135 ? -3.789 1.303 -15.590 1.00 92.31 135 ASP A C 1
ATOM 1095 O O . ASP A 1 135 ? -2.784 0.594 -15.666 1.00 92.31 135 ASP A O 1
ATOM 1099 N N . CYS A 1 136 ? -4.975 0.811 -15.239 1.00 89.19 136 CYS A N 1
ATOM 1100 C CA . CYS A 1 136 ? -5.162 -0.592 -14.913 1.00 89.19 136 CYS A CA 1
ATOM 1101 C C . CYS A 1 136 ? -4.933 -1.486 -16.137 1.00 89.19 136 CYS A C 1
ATOM 1103 O O . CYS A 1 136 ? -5.617 -1.369 -17.154 1.00 89.19 136 CYS A O 1
ATOM 1105 N N . THR A 1 137 ? -4.002 -2.425 -16.009 1.00 90.38 137 THR A N 1
ATOM 1106 C CA . THR A 1 137 ? -3.670 -3.449 -17.007 1.00 90.38 137 THR A CA 1
ATOM 1107 C C . THR A 1 137 ? -3.805 -4.836 -16.384 1.00 90.38 137 THR A C 1
ATOM 1109 O O . THR A 1 137 ? -3.945 -4.959 -15.177 1.00 90.38 137 THR A O 1
ATOM 1112 N N . ASN A 1 138 ? -3.737 -5.918 -17.160 1.00 84.56 138 ASN A N 1
ATOM 1113 C CA . ASN A 1 138 ? -3.697 -7.272 -16.585 1.00 84.56 138 ASN A CA 1
ATOM 1114 C C . ASN A 1 138 ? -2.263 -7.708 -16.208 1.00 84.56 138 ASN A C 1
ATOM 1116 O O . ASN A 1 138 ? -1.893 -8.869 -16.374 1.00 84.56 138 ASN A O 1
ATOM 1120 N N . SER A 1 139 ? -1.422 -6.758 -15.789 1.00 90.62 139 SER A N 1
ATOM 1121 C CA . SER A 1 139 ? -0.013 -7.006 -15.488 1.00 90.62 139 SER A CA 1
ATOM 1122 C C . SER A 1 139 ? 0.175 -7.594 -14.091 1.00 90.62 139 SER A C 1
ATOM 1124 O O . SER A 1 139 ? -0.443 -7.153 -13.122 1.00 90.62 139 SER A O 1
ATOM 1126 N N . TRP A 1 140 ? 1.121 -8.525 -13.962 1.00 91.31 140 TRP A N 1
ATOM 1127 C CA . TRP A 1 140 ? 1.584 -9.033 -12.668 1.00 91.31 140 TRP A CA 1
ATOM 1128 C C . TRP A 1 140 ? 2.200 -7.928 -11.788 1.00 91.31 140 TRP A C 1
ATOM 1130 O O . TRP A 1 140 ? 2.174 -8.028 -10.564 1.00 91.31 140 TRP A O 1
ATOM 1140 N N . THR A 1 141 ? 2.697 -6.834 -12.382 1.00 93.38 141 THR A N 1
ATOM 1141 C CA . THR A 1 141 ? 3.225 -5.655 -11.655 1.00 93.38 141 THR A CA 1
ATOM 1142 C C . THR A 1 141 ? 2.149 -4.873 -10.898 1.00 93.38 141 THR A C 1
ATOM 1144 O O . THR A 1 141 ? 2.485 -4.044 -10.054 1.00 93.38 141 THR A O 1
ATOM 1147 N N . GLN A 1 142 ? 0.870 -5.133 -11.184 1.00 92.38 142 GLN A N 1
ATOM 1148 C CA . GLN A 1 142 ? -0.285 -4.502 -10.543 1.00 92.38 142 GLN A CA 1
ATOM 1149 C C . GLN A 1 142 ? -1.049 -5.460 -9.618 1.00 92.38 142 GLN A C 1
ATOM 1151 O O . GLN A 1 142 ? -2.103 -5.098 -9.094 1.00 92.38 142 GLN A O 1
ATOM 1156 N N . GLN A 1 143 ? -0.545 -6.682 -9.430 1.00 90.75 143 GLN A N 1
ATOM 1157 C CA . GLN A 1 143 ? -1.134 -7.658 -8.520 1.00 90.75 143 GLN A CA 1
ATOM 1158 C C . GLN A 1 143 ? -0.450 -7.592 -7.157 1.00 90.75 143 GLN A C 1
ATOM 1160 O O . GLN A 1 143 ? 0.783 -7.594 -7.059 1.00 90.75 143 GLN A O 1
ATOM 1165 N N . TRP A 1 144 ? -1.269 -7.540 -6.112 1.00 88.69 144 TRP A N 1
ATOM 1166 C CA . TRP A 1 144 ? -0.830 -7.402 -4.734 1.00 88.69 144 TRP A CA 1
ATOM 1167 C C . TRP A 1 144 ? -1.521 -8.438 -3.858 1.00 88.69 144 TRP A C 1
ATOM 1169 O O . TRP A 1 144 ? -2.728 -8.658 -3.962 1.00 88.69 144 TRP A O 1
ATOM 1179 N N . TRP A 1 145 ? -0.752 -9.055 -2.969 1.00 88.38 145 TRP A N 1
ATOM 1180 C CA . TRP A 1 145 ? -1.250 -10.032 -2.011 1.00 88.38 145 TRP A CA 1
ATOM 1181 C C . TRP A 1 145 ? -0.988 -9.552 -0.599 1.00 88.38 145 TRP A C 1
ATOM 1183 O O . TRP A 1 145 ? 0.121 -9.135 -0.273 1.00 88.38 145 TRP A O 1
ATOM 1193 N N . PHE A 1 146 ? -2.008 -9.670 0.238 1.00 86.19 146 PHE A N 1
ATOM 1194 C CA . PHE A 1 146 ? -1.858 -9.541 1.674 1.00 86.19 146 PHE A CA 1
ATOM 1195 C C . PHE A 1 146 ? -1.217 -10.819 2.225 1.00 86.19 146 PHE A C 1
ATOM 1197 O O . PHE A 1 146 ? -1.711 -11.928 1.999 1.00 86.19 146 PHE A O 1
ATOM 1204 N N . ASP A 1 147 ? -0.098 -10.652 2.915 1.00 82.62 147 ASP A N 1
ATOM 1205 C CA . ASP A 1 147 ? 0.682 -11.702 3.564 1.00 82.62 147 ASP A CA 1
ATOM 1206 C C . ASP A 1 147 ? 0.912 -11.331 5.037 1.00 82.62 147 ASP A C 1
ATOM 1208 O O . ASP A 1 147 ? 0.642 -10.197 5.430 1.00 82.62 147 ASP A O 1
ATOM 1212 N N . HIS A 1 148 ? 1.393 -12.270 5.854 1.00 76.62 148 HIS A N 1
ATOM 1213 C CA . HIS A 1 148 ? 1.735 -12.050 7.269 1.00 76.62 148 HIS A CA 1
ATOM 1214 C C . HIS A 1 148 ? 0.689 -11.233 8.054 1.00 76.62 148 HIS A C 1
ATOM 1216 O O . HIS A 1 148 ? 0.886 -10.058 8.354 1.00 76.62 148 HIS A O 1
ATOM 1222 N N . TYR A 1 149 ? -0.432 -11.866 8.401 1.00 78.25 149 TYR A N 1
ATOM 1223 C CA . TYR A 1 149 ? -1.507 -11.229 9.162 1.00 78.25 149 TYR A CA 1
ATOM 1224 C C . TYR A 1 149 ? -1.208 -11.241 10.664 1.00 78.25 149 TYR A C 1
ATOM 1226 O O . TYR A 1 149 ? -0.926 -12.299 11.229 1.00 78.25 149 TYR A O 1
ATOM 1234 N N . ALA A 1 150 ? -1.346 -10.092 11.319 1.00 72.12 150 ALA A N 1
ATOM 1235 C CA . ALA A 1 150 ? -1.304 -9.969 12.773 1.00 72.12 150 ALA A CA 1
ATOM 1236 C C . ALA A 1 150 ? -2.504 -9.140 13.260 1.00 72.12 150 ALA A C 1
ATOM 1238 O O . ALA A 1 150 ? -2.935 -8.240 12.535 1.00 72.12 150 ALA A O 1
ATOM 1239 N N . PRO A 1 151 ? -3.063 -9.418 14.451 1.00 65.06 151 PRO A N 1
ATOM 1240 C CA . PRO A 1 151 ? -4.023 -8.511 15.080 1.00 65.06 151 PRO A CA 1
ATOM 1241 C C . PRO A 1 151 ? -3.430 -7.103 15.206 1.00 65.06 151 PRO A C 1
ATOM 1243 O O . PRO A 1 151 ? -2.212 -6.999 15.384 1.00 65.06 151 PRO A O 1
ATOM 1246 N N . LEU A 1 152 ? -4.272 -6.063 15.105 1.00 57.88 152 LEU A N 1
ATOM 1247 C CA . LEU A 1 152 ? -3.902 -4.748 15.634 1.00 57.88 152 LEU A CA 1
ATOM 1248 C C . LEU A 1 152 ? -3.600 -4.868 17.134 1.00 57.88 152 LEU A C 1
ATOM 1250 O O . LEU A 1 152 ? -4.382 -5.570 17.816 1.00 57.88 152 LEU A O 1
#

Sequence (152 aa):
MQVRSVWQDVCLDTLEREDVDNSDYILALYSCYHSPIRNQLRNNVSQPHMCFDNLQRNEKTPYNMGLYNCHNFLSSSQYMSLSKTGELRREEMCAEIPTYFSGKSEKHGQLIHKVTNKCLERADKQSMDDVVVSDCTNSWTQQWWFDHYAPL

Organism: NCBI:txid1843537

InterPro domains:
  IPR035992 Ricin B-like lectins [SSF50370] (40-148)

Radius of gyration: 16.05 Å; chains: 1; bounding box: 38×28×47 Å

Secondary structure (DSSP, 8-state):
--EE-SSSSEEEEE---S--SS-PPPEEEEETTS-SEEEEEEE-SSSSPEEEE-TT--TTS--PPEEEEPPSS--TTTEEEE-TT--EEETTEEP--SSS---EEEETTEEEETTTTEEEE-TT--TTPBPEEEE--S-GGGB-EEEEEEE-

pLDDT: mean 79.17, std 15.2, range [38.34, 97.19]